Protein AF-A0A3B8XMX7-F1 (afdb_monomer_lite)

Foldseek 3Di:
DVVLVVQCVVVVPPDSVRSVVVVVVVVVVVVVCVVVVDWDWDQDPVRDTDTDDPDD

Sequence (56 aa):
MERLQQLKEKTEAASYAEVIRNALRLYEALIQEAERGAEFQVKEPDGTSVPYRIFL

Structure (mmCIF, N/CA/C/O backbone):
data_AF-A0A3B8XMX7-F1
#
_entry.id   AF-A0A3B8XMX7-F1
#
loop_
_atom_site.group_PDB
_atom_site.id
_atom_site.type_symbol
_atom_site.label_atom_id
_atom_site.label_alt_id
_atom_site.label_comp_id
_atom_site.label_asym_id
_atom_site.label_entity_id
_atom_site.label_seq_id
_atom_site.pdbx_PDB_ins_code
_atom_site.Cartn_x
_atom_site.Cartn_y
_atom_site.Cartn_z
_atom_site.occupancy
_atom_site.B_iso_or_equiv
_atom_site.auth_seq_id
_atom_site.auth_comp_id
_atom_site.auth_asym_id
_atom_site.auth_atom_id
_atom_site.pdbx_PDB_model_num
ATOM 1 N N . MET A 1 1 ? -6.617 15.015 10.954 1.00 68.00 1 MET A N 1
ATOM 2 C CA . MET A 1 1 ? -7.676 14.090 11.419 1.00 68.00 1 MET A CA 1
ATOM 3 C C . MET A 1 1 ? -8.465 13.515 10.251 1.00 68.00 1 MET A C 1
ATOM 5 O O . MET A 1 1 ? -8.507 12.301 10.130 1.00 68.00 1 MET A O 1
ATOM 9 N N . GLU A 1 2 ? -8.984 14.350 9.349 1.00 89.75 2 GLU A N 1
ATOM 10 C CA . GLU A 1 2 ? -9.813 13.935 8.203 1.00 89.75 2 GLU A CA 1
ATOM 11 C C . GLU A 1 2 ? -9.204 12.816 7.336 1.00 89.75 2 GLU A C 1
ATOM 13 O O . GLU A 1 2 ? -9.846 11.799 7.105 1.00 89.75 2 GLU A O 1
ATOM 18 N N . ARG A 1 3 ? -7.923 12.919 6.955 1.00 91.81 3 ARG A N 1
ATOM 19 C CA . ARG A 1 3 ? -7.235 11.870 6.177 1.00 91.81 3 ARG A CA 1
ATOM 20 C C . ARG A 1 3 ? -7.205 10.507 6.880 1.00 91.81 3 ARG A C 1
ATOM 22 O O . ARG A 1 3 ? -7.381 9.480 6.237 1.00 91.81 3 ARG A O 1
ATOM 29 N N . LEU A 1 4 ? -6.963 10.485 8.191 1.00 91.62 4 LEU A N 1
ATOM 30 C CA . LEU A 1 4 ? -6.868 9.237 8.955 1.00 91.62 4 LEU A CA 1
ATOM 31 C C . LEU A 1 4 ? -8.251 8.613 9.171 1.00 91.62 4 LEU A C 1
ATOM 33 O O . LEU A 1 4 ? -8.382 7.393 9.142 1.00 91.62 4 LEU A O 1
ATOM 37 N N . GLN A 1 5 ? -9.278 9.452 9.323 1.00 94.12 5 GLN A N 1
ATOM 38 C CA . GLN A 1 5 ? -10.671 9.019 9.351 1.00 94.12 5 GLN A CA 1
ATOM 39 C C . GLN A 1 5 ? -11.104 8.421 8.007 1.00 94.12 5 GLN A C 1
ATOM 41 O O . GLN A 1 5 ? -11.612 7.305 7.990 1.00 94.12 5 GLN A O 1
ATOM 46 N N . GLN A 1 6 ? -10.812 9.089 6.889 1.00 96.06 6 GLN A N 1
ATOM 47 C CA . GLN A 1 6 ? -11.095 8.561 5.551 1.00 96.06 6 GLN A CA 1
ATOM 48 C C . GLN A 1 6 ? -10.403 7.217 5.305 1.00 96.06 6 GLN A C 1
ATOM 50 O O . GLN A 1 6 ? -10.999 6.313 4.728 1.00 96.06 6 GLN A O 1
ATOM 55 N N . LEU A 1 7 ? -9.149 7.067 5.745 1.00 95.75 7 LEU A N 1
ATOM 56 C CA . LEU A 1 7 ? -8.446 5.788 5.652 1.00 95.75 7 LEU A CA 1
ATOM 57 C C . LEU A 1 7 ? -9.118 4.721 6.517 1.00 95.75 7 LEU A C 1
ATOM 59 O O . LEU A 1 7 ? -9.361 3.630 6.019 1.00 95.75 7 LEU A O 1
ATOM 63 N N . LYS A 1 8 ? -9.486 5.046 7.763 1.00 96.25 8 LYS A N 1
ATOM 64 C CA . LYS A 1 8 ? -10.217 4.127 8.646 1.00 96.25 8 LYS A CA 1
ATOM 65 C C . LYS A 1 8 ? -11.517 3.633 8.009 1.00 96.25 8 LYS A C 1
ATOM 67 O O . LYS A 1 8 ? -11.801 2.446 8.092 1.00 96.25 8 LYS A O 1
ATOM 72 N N . GLU A 1 9 ? -12.281 4.524 7.383 1.00 96.56 9 GLU A N 1
ATOM 73 C CA . GLU A 1 9 ? -13.536 4.191 6.700 1.00 96.56 9 GLU A CA 1
ATOM 74 C C . GLU A 1 9 ? -13.294 3.344 5.442 1.00 96.56 9 GLU A C 1
ATOM 76 O O . GLU A 1 9 ? -13.888 2.282 5.301 1.00 96.56 9 GLU A O 1
ATOM 81 N N . LYS A 1 10 ? -12.374 3.755 4.559 1.00 96.19 10 LYS A N 1
ATOM 82 C CA . LYS A 1 10 ? -12.085 3.042 3.300 1.00 96.19 10 LYS A CA 1
ATOM 83 C C . LYS A 1 10 ? -11.463 1.661 3.492 1.00 96.19 10 LYS A C 1
ATOM 85 O O . LYS A 1 10 ? -11.611 0.814 2.620 1.00 96.19 10 LYS A O 1
ATOM 90 N N . THR A 1 11 ? -10.721 1.456 4.578 1.00 94.75 11 THR A N 1
ATOM 91 C CA . THR A 1 11 ? -10.100 0.163 4.901 1.00 94.75 11 THR A CA 1
ATOM 92 C C . THR A 1 11 ? -10.874 -0.609 5.964 1.00 94.75 11 THR A C 1
ATOM 94 O O . THR A 1 11 ? -10.344 -1.589 6.477 1.00 94.75 11 THR A O 1
ATOM 97 N N . GLU A 1 12 ? -12.052 -0.118 6.362 1.00 95.12 12 GLU A N 1
ATOM 98 C CA . GLU A 1 12 ? -12.913 -0.713 7.394 1.00 95.12 12 GLU A CA 1
ATOM 99 C C . GLU A 1 12 ? -12.187 -1.021 8.720 1.00 95.12 12 GLU A C 1
ATOM 101 O O . GLU A 1 12 ? -12.526 -1.954 9.445 1.00 95.12 12 GLU A O 1
ATOM 106 N N . ALA A 1 13 ? -11.170 -0.228 9.068 1.00 96.19 13 ALA A N 1
ATOM 107 C CA . ALA A 1 13 ? -10.357 -0.482 10.250 1.00 96.19 13 ALA A CA 1
ATOM 108 C C . ALA A 1 13 ? -11.137 -0.163 11.537 1.00 96.19 13 ALA A C 1
ATOM 110 O O . ALA A 1 13 ? -11.831 0.857 11.647 1.00 96.19 13 ALA A O 1
ATOM 111 N N . ALA A 1 14 ? -10.952 -0.975 12.578 1.00 95.38 14 ALA A N 1
ATOM 112 C CA . ALA A 1 14 ? -11.634 -0.787 13.855 1.00 95.38 14 ALA A CA 1
ATOM 113 C C . ALA A 1 14 ? -11.107 0.445 14.614 1.00 95.38 14 ALA A C 1
ATOM 115 O O . ALA A 1 14 ? -11.831 1.066 15.393 1.00 95.38 14 ALA A O 1
ATOM 116 N N . SER A 1 15 ? -9.854 0.852 14.371 1.00 96.25 15 SER A N 1
ATOM 117 C CA . SER A 1 15 ? -9.215 1.978 15.068 1.00 96.25 15 SER A CA 1
ATOM 118 C C . SER A 1 15 ? -8.144 2.688 14.235 1.00 96.25 15 SER A C 1
ATOM 120 O O . SER A 1 15 ? -7.605 2.138 13.280 1.00 96.25 15 SER A O 1
ATOM 122 N N . TYR A 1 16 ? -7.757 3.899 14.645 1.00 95.38 16 TYR A N 1
ATOM 123 C CA . TYR A 1 16 ? -6.620 4.607 14.043 1.00 95.38 16 TYR A CA 1
ATOM 124 C C . TYR A 1 16 ? -5.284 3.888 14.247 1.00 95.38 16 TYR A C 1
ATOM 126 O O . TYR A 1 16 ? -4.437 3.909 13.358 1.00 95.38 16 TYR A O 1
ATOM 134 N N . ALA A 1 17 ? -5.099 3.213 15.384 1.00 96.69 17 ALA A N 1
ATOM 135 C CA . ALA A 1 17 ? -3.899 2.418 15.626 1.00 96.69 17 ALA A CA 1
ATOM 136 C C . ALA A 1 17 ? -3.784 1.256 14.626 1.00 96.69 17 ALA A C 1
ATOM 138 O O . ALA A 1 17 ? -2.691 0.933 14.172 1.00 96.69 17 ALA A O 1
ATOM 139 N N . GLU A 1 18 ? -4.912 0.649 14.253 1.00 96.31 18 GLU A N 1
ATOM 140 C CA . GLU A 1 18 ? -4.954 -0.373 13.210 1.00 96.31 18 GLU A CA 1
ATOM 141 C C . GLU A 1 18 ? -4.633 0.198 11.828 1.00 96.31 18 GLU A C 1
ATOM 143 O O . GLU A 1 18 ? -3.798 -0.375 11.134 1.00 96.31 18 GLU A O 1
ATOM 148 N N . VAL A 1 19 ? -5.196 1.358 11.465 1.00 96.75 19 VAL A N 1
ATOM 149 C C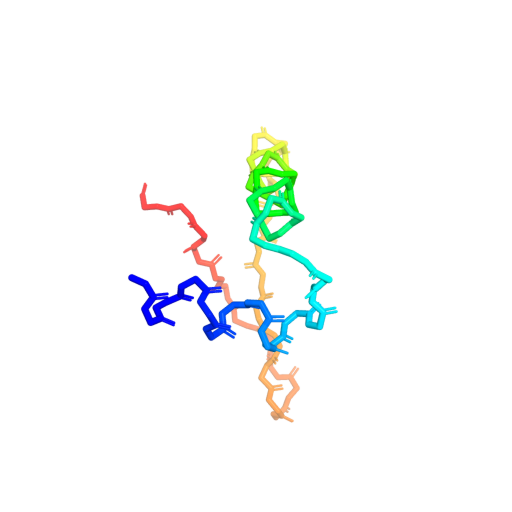A . VAL A 1 19 ? -4.845 2.051 10.211 1.00 96.75 19 VAL A CA 1
ATOM 150 C C . VAL A 1 19 ? -3.336 2.270 10.112 1.00 96.75 19 VAL A C 1
ATOM 152 O O . VAL A 1 19 ? -2.742 1.963 9.083 1.00 96.75 19 VAL A O 1
ATOM 155 N N . ILE A 1 20 ? -2.704 2.759 11.184 1.00 95.75 20 ILE A N 1
ATOM 156 C CA . ILE A 1 20 ? -1.260 3.029 11.205 1.00 95.75 20 ILE A CA 1
ATOM 157 C C . ILE A 1 20 ? -0.457 1.733 11.045 1.00 95.75 20 ILE A C 1
ATOM 159 O O . ILE A 1 20 ? 0.443 1.685 10.211 1.00 95.75 20 ILE A O 1
ATOM 163 N N . ARG A 1 21 ? -0.794 0.669 11.788 1.00 96.88 21 ARG A N 1
ATOM 164 C CA . ARG A 1 21 ? -0.116 -0.633 11.652 1.00 96.88 21 ARG A CA 1
ATOM 165 C C . ARG A 1 21 ? -0.237 -1.191 10.236 1.00 96.88 21 ARG A C 1
ATOM 167 O O . ARG A 1 21 ? 0.756 -1.645 9.676 1.00 96.88 21 ARG A O 1
ATOM 174 N N . ASN A 1 22 ? -1.431 -1.127 9.652 1.00 96.69 22 ASN A N 1
ATOM 175 C CA . ASN A 1 22 ? -1.678 -1.620 8.300 1.00 96.69 22 ASN A CA 1
ATOM 176 C C . ASN A 1 22 ? -0.923 -0.791 7.254 1.00 96.69 22 ASN A C 1
ATOM 178 O O . ASN A 1 22 ? -0.345 -1.364 6.334 1.00 96.69 22 ASN A O 1
ATOM 182 N N . ALA A 1 23 ? -0.876 0.534 7.416 1.00 95.75 23 ALA A N 1
ATOM 183 C CA . ALA A 1 23 ? -0.137 1.423 6.526 1.00 95.75 23 ALA A CA 1
ATOM 184 C C . ALA A 1 23 ? 1.376 1.164 6.574 1.00 95.75 23 ALA A C 1
ATOM 186 O O . ALA A 1 23 ? 2.002 1.083 5.521 1.00 95.75 23 ALA A O 1
ATOM 187 N N . LEU A 1 24 ? 1.949 0.984 7.770 1.00 97.00 24 LEU A N 1
ATOM 188 C CA . LEU A 1 24 ? 3.369 0.652 7.930 1.00 97.00 24 LEU A CA 1
ATOM 189 C C . LEU A 1 24 ? 3.695 -0.704 7.299 1.00 97.00 24 LEU A C 1
ATOM 191 O O . LEU A 1 24 ? 4.594 -0.780 6.469 1.00 97.00 24 LEU A O 1
ATOM 195 N N . ARG A 1 2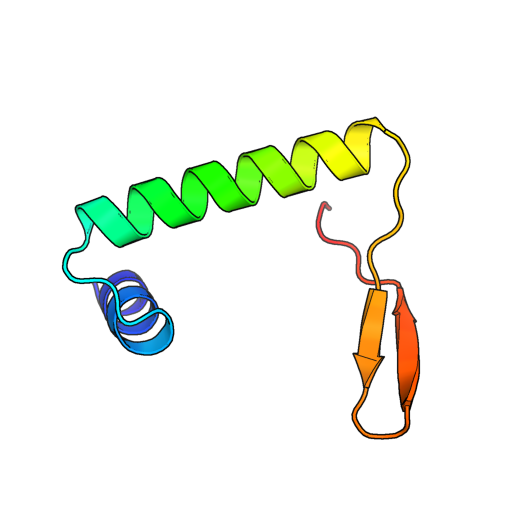5 ? 2.898 -1.739 7.597 1.00 97.38 25 ARG A N 1
ATOM 196 C CA . ARG A 1 25 ? 3.078 -3.075 7.009 1.00 97.38 25 ARG A CA 1
ATOM 197 C C . ARG A 1 25 ? 2.995 -3.048 5.482 1.00 97.38 25 ARG A C 1
ATOM 199 O O . ARG A 1 25 ? 3.765 -3.725 4.810 1.00 97.38 25 ARG A O 1
ATOM 206 N N . LEU A 1 26 ? 2.046 -2.289 4.927 1.00 96.25 26 LEU A N 1
ATOM 207 C CA . LEU A 1 26 ? 1.909 -2.124 3.480 1.00 96.25 26 LEU A CA 1
ATOM 208 C C . LEU A 1 26 ? 3.136 -1.426 2.887 1.00 96.25 26 LEU A C 1
ATOM 210 O O . LEU A 1 26 ? 3.653 -1.874 1.870 1.00 96.25 26 LEU A O 1
ATOM 214 N N . TYR A 1 27 ? 3.608 -0.352 3.520 1.00 96.25 27 TYR A N 1
ATOM 215 C CA . TYR A 1 27 ? 4.768 0.395 3.046 1.00 96.25 27 TYR A CA 1
ATOM 216 C C . TYR A 1 27 ? 6.041 -0.463 3.045 1.00 96.25 27 TYR A C 1
ATOM 218 O O . TYR A 1 27 ? 6.747 -0.502 2.042 1.00 96.25 27 TYR A O 1
ATOM 226 N N . GLU A 1 28 ? 6.279 -1.223 4.118 1.00 97.81 28 GLU A N 1
ATOM 227 C CA . GLU A 1 28 ? 7.391 -2.178 4.218 1.00 97.81 28 GLU A CA 1
ATOM 228 C C . GLU A 1 28 ? 7.329 -3.258 3.130 1.00 97.81 28 GLU A C 1
ATOM 230 O O . GLU A 1 28 ? 8.337 -3.535 2.484 1.00 97.81 28 GLU A O 1
ATOM 235 N N . ALA A 1 29 ? 6.150 -3.835 2.879 1.00 97.44 29 ALA A N 1
ATOM 236 C CA . ALA A 1 29 ? 5.976 -4.847 1.838 1.00 97.44 29 ALA A CA 1
ATOM 237 C C . ALA A 1 29 ? 6.276 -4.297 0.432 1.00 97.44 29 ALA A C 1
ATOM 239 O O . ALA A 1 29 ? 6.938 -4.958 -0.365 1.00 97.44 29 ALA A O 1
ATOM 240 N N . LEU A 1 30 ? 5.827 -3.074 0.127 1.00 97.06 30 LEU A N 1
ATOM 241 C CA . LEU A 1 30 ? 6.105 -2.437 -1.164 1.00 97.06 30 LEU A CA 1
ATOM 242 C C . LEU A 1 30 ? 7.599 -2.140 -1.344 1.00 97.06 30 LEU A C 1
ATOM 244 O O . LEU A 1 30 ? 8.119 -2.313 -2.445 1.00 97.06 30 LEU A O 1
ATOM 248 N N . ILE A 1 31 ? 8.293 -1.728 -0.277 1.00 96.19 31 ILE A N 1
ATOM 249 C CA . ILE A 1 31 ? 9.747 -1.511 -0.307 1.00 96.19 31 ILE A CA 1
ATOM 250 C C . ILE A 1 31 ? 10.468 -2.824 -0.608 1.00 96.19 31 ILE A C 1
ATOM 252 O O . ILE A 1 31 ? 11.292 -2.861 -1.516 1.00 96.19 31 ILE A O 1
ATOM 256 N N . GLN A 1 32 ? 10.122 -3.907 0.094 1.00 97.50 32 GLN A N 1
ATOM 257 C CA . GLN A 1 32 ? 10.758 -5.213 -0.105 1.00 97.50 32 GLN A CA 1
ATOM 258 C C . GLN A 1 32 ? 10.626 -5.707 -1.549 1.00 97.50 32 GLN A C 1
ATOM 260 O O . GLN A 1 32 ? 11.592 -6.201 -2.1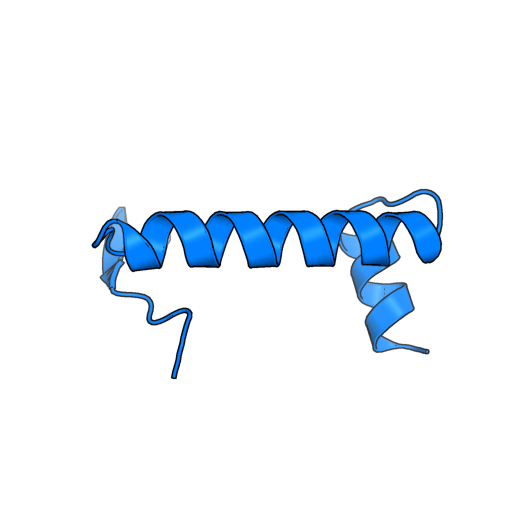23 1.00 97.50 32 GLN A O 1
ATOM 265 N N . GLU A 1 33 ? 9.452 -5.559 -2.164 1.00 97.44 33 GLU A N 1
ATOM 266 C CA . GLU A 1 33 ? 9.266 -5.951 -3.563 1.00 97.44 33 GLU A CA 1
ATOM 267 C C . GLU A 1 33 ? 10.065 -5.055 -4.524 1.00 97.44 33 GLU A C 1
ATOM 269 O O . GLU A 1 33 ? 10.709 -5.564 -5.443 1.00 97.44 33 GLU A O 1
ATOM 274 N N . ALA A 1 34 ? 10.117 -3.740 -4.285 1.00 95.00 34 ALA A N 1
ATOM 275 C CA . ALA A 1 34 ? 10.945 -2.838 -5.089 1.00 95.00 34 ALA A CA 1
ATOM 276 C C . ALA A 1 34 ? 12.446 -3.147 -4.977 1.00 95.00 34 ALA A C 1
ATOM 278 O O . ALA A 1 34 ? 13.138 -3.181 -5.991 1.00 95.00 34 ALA A O 1
ATOM 279 N N . GLU A 1 35 ? 12.953 -3.418 -3.771 1.00 95.38 35 GLU A N 1
ATOM 280 C CA . GLU A 1 35 ? 14.357 -3.791 -3.539 1.00 95.38 35 GLU A CA 1
ATOM 281 C C . GLU A 1 35 ? 14.731 -5.108 -4.232 1.00 95.38 35 GLU A C 1
ATOM 283 O O . GLU A 1 35 ? 15.876 -5.302 -4.639 1.00 95.38 35 GLU A O 1
ATOM 288 N N . ARG A 1 36 ? 13.754 -6.000 -4.434 1.00 96.81 36 ARG A N 1
ATOM 289 C CA . ARG A 1 36 ? 13.910 -7.232 -5.222 1.00 96.81 36 ARG A CA 1
ATOM 290 C C . ARG A 1 36 ? 13.878 -6.995 -6.736 1.00 96.81 36 ARG A C 1
ATOM 292 O O . ARG A 1 36 ? 14.060 -7.949 -7.491 1.00 96.81 36 ARG A O 1
ATOM 299 N N . GLY A 1 37 ? 13.656 -5.758 -7.179 1.00 94.75 37 GLY A N 1
ATOM 300 C CA . GLY A 1 37 ? 13.554 -5.382 -8.587 1.00 94.75 37 GLY A CA 1
ATOM 301 C C . GLY A 1 37 ? 12.179 -5.644 -9.203 1.00 94.75 37 GLY A C 1
ATOM 302 O O . GLY A 1 37 ? 12.082 -5.734 -10.425 1.00 94.75 37 GLY A O 1
ATOM 303 N N . ALA A 1 38 ? 11.126 -5.802 -8.393 1.00 95.75 38 ALA A N 1
ATOM 304 C CA . ALA A 1 38 ? 9.773 -5.948 -8.913 1.00 95.75 38 ALA A CA 1
ATOM 305 C C . ALA A 1 38 ? 9.267 -4.635 -9.533 1.00 95.75 38 ALA A C 1
ATOM 307 O O . ALA A 1 38 ? 9.538 -3.538 -9.042 1.00 95.75 38 ALA A O 1
ATOM 308 N N . GLU A 1 39 ? 8.466 -4.762 -10.588 1.00 94.62 39 GLU A N 1
ATOM 309 C CA . GLU A 1 39 ? 7.752 -3.645 -11.200 1.00 94.62 39 GLU A CA 1
ATOM 310 C C . GLU A 1 39 ? 6.285 -3.663 -10.771 1.00 94.62 39 GLU A C 1
ATOM 312 O O . GLU A 1 39 ? 5.611 -4.693 -10.835 1.00 94.62 39 GLU A O 1
ATOM 317 N N . PHE A 1 40 ? 5.769 -2.504 -10.368 1.00 95.75 40 PHE A N 1
ATOM 318 C CA . PHE A 1 40 ? 4.358 -2.350 -10.033 1.00 95.75 40 PHE A CA 1
ATOM 319 C C . PHE A 1 40 ? 3.571 -1.876 -11.245 1.00 95.75 40 PHE A C 1
ATOM 321 O O . PHE A 1 40 ? 4.023 -1.031 -12.022 1.00 95.75 40 PHE A O 1
ATOM 328 N N . GLN A 1 41 ? 2.363 -2.408 -11.382 1.00 96.62 41 GLN A N 1
ATOM 329 C CA . GLN A 1 41 ? 1.460 -2.086 -12.474 1.00 96.62 41 GLN A CA 1
ATOM 330 C C . GLN A 1 41 ? 0.057 -1.873 -11.922 1.00 96.62 41 GLN A C 1
ATOM 332 O O . GLN A 1 41 ? -0.363 -2.560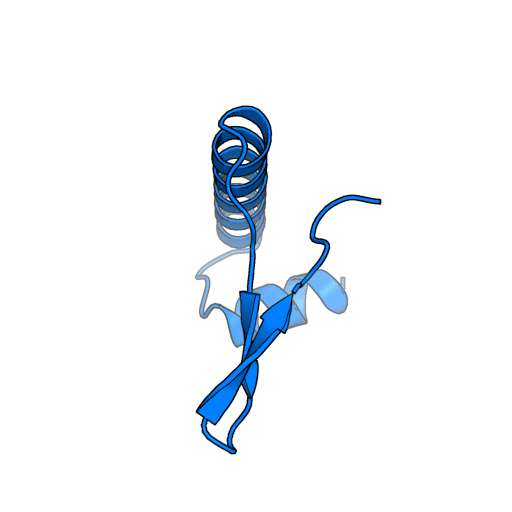 -10.989 1.00 96.62 41 GLN A O 1
ATOM 337 N N . VAL A 1 42 ? -0.675 -0.942 -12.520 1.00 96.25 42 VAL A N 1
ATOM 338 C CA . VAL A 1 42 ? -2.114 -0.799 -12.301 1.00 96.25 42 VAL A CA 1
ATOM 339 C C . VAL A 1 42 ? -2.821 -1.346 -13.526 1.00 96.25 42 VAL A C 1
ATOM 341 O O . VAL A 1 42 ? -2.433 -1.047 -14.654 1.00 96.25 42 VAL A O 1
ATOM 344 N N . LYS A 1 43 ? -3.842 -2.171 -13.294 1.00 97.38 43 LYS A N 1
ATOM 345 C CA . LYS A 1 43 ? -4.723 -2.657 -14.349 1.00 97.38 43 LYS A CA 1
ATOM 346 C C . LYS A 1 43 ? -5.907 -1.707 -14.482 1.00 97.38 43 LYS A C 1
ATOM 348 O O . LYS A 1 43 ? -6.699 -1.577 -13.550 1.00 97.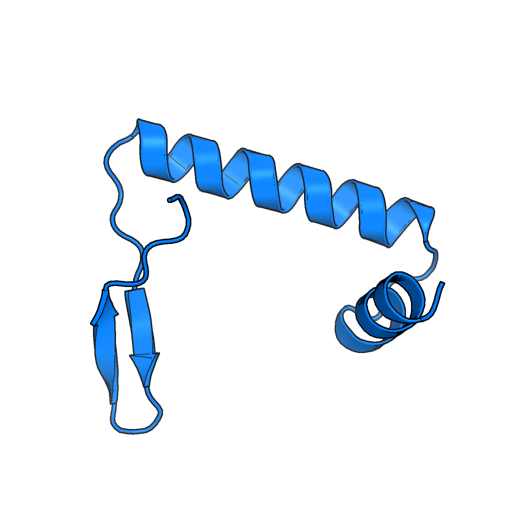38 43 LYS A O 1
ATOM 353 N N . GLU A 1 44 ? -6.010 -1.073 -15.637 1.00 96.06 44 GLU A N 1
ATOM 354 C CA . GLU A 1 44 ? -7.105 -0.186 -16.003 1.00 96.06 44 GLU A CA 1
ATOM 355 C C . GLU A 1 44 ? -8.396 -0.981 -16.289 1.00 96.06 44 GLU A C 1
ATOM 357 O O . GLU A 1 44 ? -8.342 -2.181 -16.593 1.00 96.06 44 GLU A O 1
ATOM 362 N N . PRO A 1 45 ? -9.581 -0.341 -16.222 1.00 97.25 45 PRO A N 1
ATOM 363 C CA . PRO A 1 45 ? -10.858 -1.000 -16.511 1.00 97.25 45 PRO A CA 1
ATOM 364 C C . PRO A 1 45 ? -10.955 -1.602 -17.919 1.00 97.25 45 PRO A C 1
ATOM 366 O O . PRO A 1 45 ? -11.687 -2.569 -18.119 1.00 97.25 45 PRO A O 1
ATOM 369 N N . ASP A 1 46 ? -10.215 -1.051 -18.885 1.00 95.75 46 ASP A N 1
ATOM 370 C CA . ASP A 1 46 ? -10.139 -1.559 -20.260 1.00 95.75 46 ASP A CA 1
ATOM 371 C C . ASP A 1 46 ? -9.257 -2.817 -20.405 1.00 95.75 46 ASP A C 1
ATOM 373 O O . ASP A 1 46 ? -9.187 -3.415 -21.478 1.00 95.75 46 ASP A O 1
ATOM 377 N N . GLY A 1 47 ? -8.622 -3.252 -19.313 1.00 96.25 47 GLY A N 1
ATOM 378 C CA . GLY A 1 47 ? -7.765 -4.429 -19.251 1.00 96.25 47 GLY A CA 1
ATOM 379 C C . GLY A 1 47 ? -6.279 -4.148 -19.466 1.00 96.25 47 GLY A C 1
ATOM 380 O O . GLY A 1 47 ? -5.484 -5.072 -19.279 1.00 96.25 47 GLY A O 1
ATOM 381 N N . THR A 1 48 ? -5.894 -2.916 -19.803 1.00 97.19 48 THR A N 1
ATOM 382 C CA . THR A 1 48 ? -4.497 -2.511 -19.988 1.00 97.19 48 THR A CA 1
ATOM 383 C C . THR A 1 48 ? -3.773 -2.451 -18.646 1.00 97.19 48 THR A C 1
ATOM 385 O O . THR A 1 48 ? -4.304 -1.920 -17.675 1.00 97.19 48 THR A O 1
ATOM 388 N N . SER A 1 49 ? -2.541 -2.960 -18.580 1.00 97.62 49 SER A N 1
ATOM 389 C CA . SER A 1 49 ? -1.657 -2.736 -17.432 1.00 97.62 49 SER A CA 1
ATOM 390 C C . SER A 1 49 ? -0.678 -1.609 -17.738 1.00 97.62 49 SER A C 1
ATOM 392 O O . SER A 1 49 ? 0.043 -1.676 -18.734 1.00 97.62 49 SER A O 1
ATOM 394 N N . VAL A 1 50 ? -0.622 -0.595 -16.875 1.00 96.31 50 VAL A N 1
ATOM 395 C CA . VAL A 1 50 ? 0.319 0.528 -16.990 1.00 96.31 50 VAL A CA 1
ATOM 396 C C . VAL A 1 50 ? 1.325 0.516 -15.835 1.00 96.31 50 VAL A C 1
ATOM 398 O O . VAL A 1 50 ? 0.931 0.231 -14.699 1.00 96.31 50 VAL A O 1
ATOM 401 N N . PRO A 1 51 ? 2.617 0.817 -16.078 1.00 95.56 51 PRO A N 1
ATOM 402 C CA . PRO A 1 51 ? 3.604 0.920 -15.008 1.00 95.56 51 PRO A CA 1
ATOM 403 C C . PRO A 1 51 ? 3.210 1.988 -13.989 1.00 95.56 51 PRO A C 1
ATOM 405 O O . PRO A 1 51 ? 2.863 3.112 -14.354 1.00 95.56 51 PRO A O 1
ATOM 408 N N . TYR A 1 52 ? 3.320 1.656 -12.707 1.00 94.62 52 TYR A N 1
ATOM 409 C CA . TYR A 1 52 ? 3.005 2.563 -11.612 1.00 94.62 52 TYR A CA 1
ATOM 410 C C . TYR A 1 52 ? 4.225 2.746 -10.712 1.00 94.62 52 TYR A C 1
ATOM 412 O O . TYR A 1 52 ? 4.656 1.826 -10.019 1.00 94.62 52 TYR A O 1
ATOM 420 N N . ARG A 1 53 ? 4.809 3.948 -10.718 1.00 89.62 53 ARG A N 1
ATOM 421 C CA . ARG A 1 53 ? 5.960 4.261 -9.862 1.00 89.62 53 ARG A CA 1
ATOM 422 C C . ARG A 1 53 ? 5.480 4.565 -8.448 1.00 89.62 53 ARG A C 1
ATOM 424 O O . ARG A 1 53 ? 4.977 5.652 -8.182 1.00 89.62 53 ARG 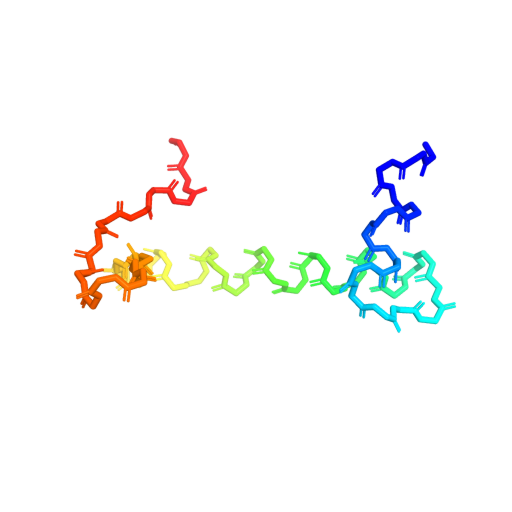A O 1
ATOM 431 N N . ILE A 1 54 ? 5.630 3.586 -7.557 1.00 90.38 54 ILE A N 1
ATOM 432 C CA . ILE A 1 54 ? 5.259 3.711 -6.139 1.00 90.38 54 ILE A CA 1
ATOM 433 C C . ILE A 1 54 ? 6.249 4.589 -5.360 1.00 90.38 54 ILE A C 1
ATOM 435 O O . ILE A 1 54 ? 5.844 5.277 -4.424 1.00 90.38 54 ILE A O 1
ATOM 439 N N . PHE A 1 55 ? 7.517 4.608 -5.770 1.00 88.06 55 PHE A N 1
ATOM 440 C CA . PHE A 1 55 ? 8.578 5.421 -5.174 1.00 88.06 55 PHE A CA 1
ATOM 441 C C . PHE A 1 55 ? 9.043 6.488 -6.179 1.00 88.06 55 PHE A C 1
ATOM 443 O O . PHE A 1 55 ? 9.099 6.208 -7.381 1.00 88.06 55 PHE A O 1
ATOM 450 N N . LEU A 1 56 ? 9.306 7.708 -5.691 1.00 73.00 56 LEU A N 1
ATOM 451 C CA . LEU A 1 56 ? 9.880 8.818 -6.470 1.00 73.00 56 LEU A CA 1
ATOM 452 C C . LEU A 1 56 ? 11.390 8.652 -6.640 1.00 73.00 56 LEU A C 1
ATOM 454 O O . LEU A 1 56 ? 12.037 8.254 -5.647 1.00 73.00 56 LEU A O 1
#

pLDDT: mean 94.65, std 5.11, range [68.0, 97.81]

Radius of gyration: 14.17 Å; chains: 1; bounding box: 28×21×36 Å

Secondary structure (DSSP, 8-state):
-HHHHHHHHHTT-SSHHHHHHHHHHHHHHHHHHHHTTPPPEEE-TTS-EEE-----